Protein AF-A0A367LUK3-F1 (afdb_monomer_lite)

Foldseek 3Di:
DVVLCCCPPPDQKDKDKDQPVPDPDDPVVLVVSLWDFDDWDDDPNTIITMTMDGNVPSDDDDPCLALVNDPHSVCRPVDDD

Radius of gyration: 18.77 Å; chains: 1; bounding box: 44×24×48 Å

Sequence (81 aa):
QLLAGVRNLNASRVAVLVDLEASDWQETDFFALAMQNSERFQREGQTLTLYTYDLYEYKQVPDWLNAKFWANPENFGKYWW

Organism: Pseudomonas aeruginosa (NCBI:txid287)

InterPro domains:
  IPR046199 Protein of unknown function DUF6231 [PF19742] (1-81)

Secondary structure (DSSP, 8-state):
-HHHHHHHHT-SEEEEEEESTTSS--HHHHHHTT-EEEEEEEETTEEEEEEEEEHHHHSPPPTTSSGGGSSSGGGTTT---

pLDDT: mean 87.19, std 7.95, range [58.59, 96.75]

Structure (mmCIF, N/CA/C/O backbone):
data_AF-A0A367LUK3-F1
#
_entry.id   AF-A0A367LUK3-F1
#
loop_
_atom_site.group_PDB
_atom_site.id
_atom_site.type_symbol
_atom_site.label_atom_id
_atom_site.label_alt_id
_atom_site.label_comp_id
_atom_site.label_asym_id
_atom_site.label_entity_id
_atom_site.label_seq_id
_atom_site.pdbx_PDB_ins_code
_atom_site.Cartn_x
_atom_site.Cartn_y
_atom_site.Cartn_z
_atom_site.occupancy
_atom_site.B_iso_or_equiv
_atom_site.auth_seq_id
_atom_site.auth_comp_id
_atom_site.auth_asym_id
_atom_site.auth_atom_id
_atom_site.pdbx_PDB_model_num
ATOM 1 N N . GLN A 1 1 ? -3.246 -11.749 4.477 1.00 63.28 1 GLN A N 1
ATOM 2 C CA . GLN A 1 1 ? -3.122 -12.305 3.104 1.00 63.28 1 GLN A CA 1
ATOM 3 C C . GLN A 1 1 ? -4.198 -11.794 2.142 1.00 63.28 1 GLN A C 1
ATOM 5 O O . GLN A 1 1 ? -3.834 -11.398 1.043 1.00 63.28 1 GLN A O 1
ATOM 10 N N . LEU A 1 2 ? -5.482 -11.741 2.526 1.00 82.19 2 LEU A N 1
ATOM 11 C CA . LEU A 1 2 ? -6.572 -11.310 1.633 1.00 82.19 2 LEU A CA 1
ATOM 12 C C . LEU A 1 2 ? -6.361 -9.914 1.012 1.00 82.19 2 LEU A C 1
ATOM 14 O O . LEU A 1 2 ? -6.438 -9.780 -0.204 1.00 82.19 2 LEU A O 1
ATOM 18 N N . LEU A 1 3 ? -6.026 -8.901 1.822 1.00 77.50 3 LEU A N 1
ATOM 19 C CA . LEU A 1 3 ? -5.849 -7.522 1.342 1.00 77.50 3 LEU A CA 1
ATOM 20 C C . LEU A 1 3 ? -4.719 -7.399 0.302 1.00 77.50 3 LEU A C 1
ATOM 22 O O . LEU A 1 3 ? -4.894 -6.775 -0.740 1.00 77.50 3 LEU A O 1
ATOM 26 N N . ALA A 1 4 ? -3.594 -8.078 0.539 1.00 76.31 4 ALA A N 1
ATOM 27 C CA . ALA A 1 4 ? -2.491 -8.155 -0.418 1.00 76.31 4 ALA A CA 1
ATOM 28 C C . ALA A 1 4 ? -2.897 -8.867 -1.723 1.00 76.31 4 ALA A C 1
ATOM 30 O O . ALA A 1 4 ? -2.477 -8.464 -2.805 1.00 76.31 4 ALA A O 1
ATOM 31 N N . GLY A 1 5 ? -3.730 -9.909 -1.629 1.00 79.00 5 GLY A N 1
ATOM 32 C CA . GLY A 1 5 ? -4.261 -10.625 -2.791 1.00 79.00 5 GLY A CA 1
ATOM 33 C C . GLY A 1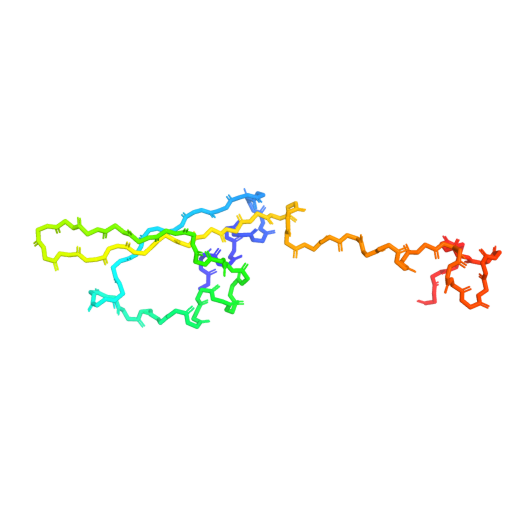 5 ? -5.191 -9.760 -3.642 1.00 79.00 5 GLY A C 1
ATOM 34 O O . GLY A 1 5 ? -5.043 -9.720 -4.862 1.00 79.00 5 GLY A O 1
ATOM 35 N N . VAL A 1 6 ? -6.106 -9.017 -3.011 1.00 77.19 6 VAL A N 1
ATOM 36 C CA . VAL A 1 6 ? -6.992 -8.066 -3.705 1.00 77.19 6 VAL A CA 1
ATOM 37 C C . VAL A 1 6 ? -6.173 -6.975 -4.396 1.00 77.19 6 VAL A C 1
ATOM 39 O O . VAL A 1 6 ? -6.371 -6.745 -5.588 1.00 77.19 6 VAL A O 1
ATOM 42 N N . ARG A 1 7 ? -5.199 -6.387 -3.686 1.00 77.62 7 ARG A N 1
ATOM 43 C CA . ARG A 1 7 ? -4.270 -5.382 -4.227 1.00 77.62 7 ARG A CA 1
ATOM 44 C C . ARG A 1 7 ? -3.523 -5.882 -5.466 1.00 77.62 7 ARG A C 1
ATOM 46 O O . ARG A 1 7 ? -3.421 -5.164 -6.447 1.00 77.62 7 ARG A O 1
ATOM 53 N N . ASN A 1 8 ? -2.975 -7.095 -5.418 1.00 75.19 8 ASN A N 1
ATOM 54 C CA . ASN A 1 8 ? -2.073 -7.573 -6.469 1.00 75.19 8 ASN A CA 1
ATOM 55 C C . ASN A 1 8 ? -2.783 -8.136 -7.700 1.00 75.19 8 ASN A C 1
ATOM 57 O O . ASN A 1 8 ? -2.199 -8.119 -8.779 1.00 75.19 8 ASN A O 1
ATOM 61 N N . LEU A 1 9 ? -3.982 -8.700 -7.540 1.00 78.19 9 LEU A N 1
ATOM 62 C CA . LEU A 1 9 ? -4.600 -9.511 -8.594 1.00 78.19 9 LEU A CA 1
ATOM 63 C C . LEU A 1 9 ? -5.890 -8.919 -9.156 1.00 78.19 9 LEU A C 1
ATOM 65 O O . LEU A 1 9 ? -6.282 -9.302 -10.253 1.00 78.19 9 LEU A O 1
ATOM 69 N N . ASN A 1 10 ? -6.568 -8.030 -8.424 1.00 71.56 10 ASN A N 1
ATOM 70 C CA . ASN A 1 10 ? -7.969 -7.715 -8.720 1.00 71.56 10 ASN A CA 1
ATOM 71 C C . ASN A 1 10 ? -8.307 -6.220 -8.739 1.00 71.56 10 ASN A C 1
ATOM 73 O O . ASN A 1 10 ? -9.425 -5.874 -9.113 1.00 71.56 10 ASN A O 1
ATOM 77 N N . ALA A 1 11 ? -7.393 -5.332 -8.338 1.00 77.31 11 ALA A N 1
ATOM 78 C CA . ALA A 1 11 ? -7.699 -3.911 -8.231 1.00 77.31 11 ALA A CA 1
ATOM 79 C C . ALA A 1 11 ? -6.498 -3.023 -8.575 1.00 77.31 11 ALA A C 1
ATOM 81 O O . ALA A 1 11 ? -5.425 -3.161 -7.996 1.00 77.31 11 ALA A O 1
ATOM 82 N N . SER A 1 12 ? -6.702 -2.057 -9.475 1.00 84.25 12 SER A N 1
ATOM 83 C CA . SER A 1 12 ? -5.739 -0.972 -9.708 1.00 84.25 12 SER A CA 1
ATOM 84 C C . SER A 1 12 ? -5.751 0.065 -8.584 1.00 84.25 12 SER A C 1
ATOM 86 O O . SER A 1 12 ? -4.776 0.788 -8.420 1.00 84.25 12 SER A O 1
ATOM 88 N N . ARG A 1 13 ? -6.842 0.136 -7.808 1.00 90.38 13 ARG A N 1
ATOM 89 C CA . ARG A 1 13 ? -7.023 1.055 -6.681 1.00 90.38 13 ARG A CA 1
ATOM 90 C C . ARG A 1 13 ? -7.674 0.354 -5.500 1.00 90.38 13 ARG A C 1
ATOM 92 O O . ARG A 1 13 ? -8.646 -0.374 -5.682 1.00 90.38 13 ARG A O 1
ATOM 99 N N . VAL A 1 14 ? -7.180 0.605 -4.294 1.00 92.56 14 VAL A N 1
ATOM 100 C CA . VAL A 1 14 ? -7.737 0.068 -3.046 1.00 92.56 14 VAL A CA 1
ATOM 101 C C . VAL A 1 14 ? -7.835 1.190 -2.023 1.00 92.56 14 VAL A C 1
ATOM 103 O O . VAL A 1 14 ? -6.896 1.963 -1.867 1.00 92.56 14 VAL A O 1
ATOM 106 N N . ALA A 1 15 ? -8.955 1.254 -1.309 1.00 94.06 15 ALA A N 1
ATOM 107 C CA . ALA A 1 15 ? -9.155 2.135 -0.168 1.00 94.06 15 ALA A CA 1
ATOM 108 C C . ALA A 1 15 ? -9.552 1.292 1.047 1.00 94.06 15 ALA A C 1
ATOM 110 O O . ALA A 1 15 ? -10.420 0.424 0.943 1.00 94.06 15 ALA A O 1
ATOM 111 N N . VAL A 1 16 ? -8.912 1.539 2.185 1.00 94.81 16 VAL A N 1
ATOM 112 C CA . VAL A 1 16 ? -9.204 0.887 3.461 1.00 94.81 16 VAL A CA 1
ATOM 113 C C . VAL A 1 16 ? -9.424 1.965 4.503 1.00 94.81 16 VAL A C 1
ATOM 115 O O . VAL A 1 16 ? -8.553 2.797 4.731 1.00 94.81 16 VAL A O 1
ATOM 118 N N . LEU A 1 17 ? -10.591 1.937 5.136 1.00 95.81 17 LEU A N 1
ATOM 119 C CA . LEU A 1 17 ? -10.908 2.779 6.279 1.00 95.81 17 LEU A CA 1
ATOM 120 C C . LEU A 1 17 ? -10.802 1.917 7.536 1.00 95.81 17 LEU A C 1
ATOM 122 O O . LEU A 1 17 ? -11.479 0.892 7.628 1.00 95.81 17 LEU A O 1
ATOM 126 N N . VAL A 1 18 ? -9.935 2.300 8.469 1.00 95.44 18 VAL A N 1
ATOM 127 C CA . VAL A 1 18 ? -9.634 1.508 9.666 1.00 95.44 18 VAL A CA 1
ATOM 128 C C . VAL A 1 18 ? -9.622 2.384 10.909 1.00 95.44 18 VAL A C 1
ATOM 130 O O . VAL A 1 18 ? -9.073 3.483 10.905 1.00 95.44 18 VAL A O 1
ATOM 133 N N . ASP A 1 19 ? -10.222 1.882 11.979 1.00 95.50 19 ASP A N 1
ATOM 134 C CA . ASP A 1 19 ? -9.989 2.385 13.327 1.00 95.50 19 ASP A CA 1
ATOM 135 C C . ASP A 1 19 ? -8.771 1.654 13.895 1.00 95.50 19 ASP A C 1
ATOM 137 O O . ASP A 1 19 ? -8.833 0.450 14.143 1.00 95.50 19 ASP A O 1
ATOM 141 N N . LEU A 1 20 ? -7.650 2.361 14.039 1.00 93.94 20 LEU A N 1
ATOM 142 C CA . LEU A 1 20 ? -6.402 1.752 14.500 1.00 93.94 20 LEU A CA 1
ATOM 143 C C . LEU A 1 20 ? -6.451 1.390 15.986 1.00 93.94 20 LEU A C 1
ATOM 145 O O . LEU A 1 20 ? -5.814 0.422 16.382 1.00 93.94 20 LEU A O 1
ATOM 149 N N . GLU A 1 21 ? -7.214 2.123 16.800 1.00 93.00 21 GLU A N 1
ATOM 150 C CA . GLU A 1 21 ? -7.334 1.838 18.236 1.00 93.00 21 GLU A CA 1
ATOM 151 C C . GLU A 1 21 ? -8.217 0.612 18.495 1.00 93.00 21 GLU A C 1
ATOM 153 O O . GLU A 1 21 ? -8.019 -0.104 19.476 1.00 93.00 21 GLU A O 1
ATOM 158 N N . ALA A 1 22 ? -9.167 0.344 17.596 1.00 93.31 22 ALA A N 1
ATOM 159 C CA . ALA A 1 22 ? -10.069 -0.801 17.670 1.00 93.31 22 ALA A CA 1
ATOM 160 C C . ALA A 1 22 ? -9.623 -2.013 16.825 1.00 93.31 22 ALA A C 1
ATOM 162 O O . ALA A 1 22 ? -10.406 -2.951 16.649 1.00 93.31 22 ALA A O 1
ATOM 163 N N . SER A 1 23 ? -8.402 -2.016 16.277 1.00 92.31 23 SER A N 1
ATOM 164 C CA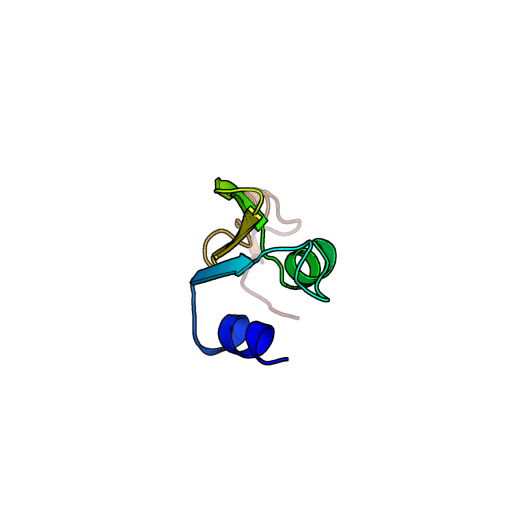 . SER A 1 23 ? -7.892 -3.097 15.423 1.00 92.31 23 SER A CA 1
ATOM 165 C C . SER A 1 23 ? -6.538 -3.629 15.890 1.00 92.31 23 SER A C 1
ATOM 167 O O . SER A 1 23 ? -5.758 -2.909 16.501 1.00 92.31 23 SER A O 1
ATOM 169 N N . ASP A 1 24 ? -6.214 -4.867 15.514 1.00 95.31 24 ASP A N 1
ATOM 170 C CA . ASP A 1 24 ? -4.878 -5.446 15.737 1.00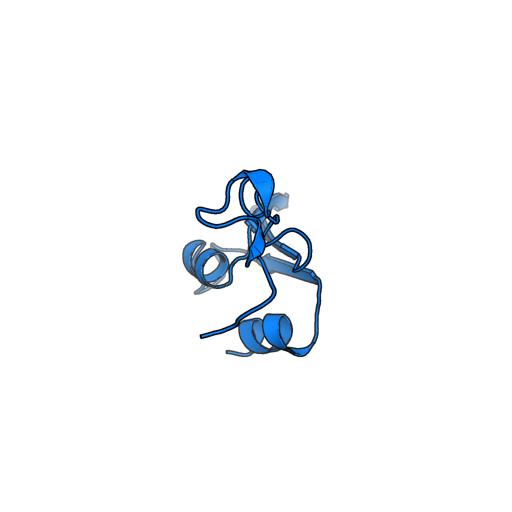 95.31 24 ASP A CA 1
ATOM 171 C C . ASP A 1 24 ? -3.828 -4.970 14.709 1.00 95.31 24 ASP A C 1
ATOM 173 O O . ASP A 1 24 ? -2.686 -5.432 14.723 1.00 95.31 24 ASP A O 1
ATOM 177 N N . TRP A 1 25 ? -4.214 -4.099 13.772 1.00 94.31 25 TRP A N 1
ATOM 178 C CA . TRP A 1 25 ? -3.355 -3.626 12.690 1.00 94.31 25 TRP A CA 1
ATOM 179 C C . TRP A 1 25 ? -2.639 -2.339 13.085 1.00 94.31 25 TRP A C 1
ATOM 181 O O . TRP A 1 25 ? -3.221 -1.434 13.680 1.00 94.31 25 TRP A O 1
ATOM 191 N N . GLN A 1 26 ? -1.379 -2.230 12.685 1.00 94.69 26 GLN A N 1
ATOM 192 C CA . GLN A 1 26 ? -0.559 -1.040 12.876 1.00 94.69 26 GLN A CA 1
ATOM 193 C C . GLN A 1 26 ? -0.438 -0.257 11.565 1.00 94.69 26 GLN A C 1
ATOM 195 O O . GLN A 1 26 ? -0.571 -0.813 10.475 1.00 94.69 26 GLN A O 1
ATOM 200 N N . GLU A 1 27 ? -0.108 1.039 11.640 1.00 93.44 27 GLU A N 1
ATOM 201 C CA . GLU A 1 27 ? 0.129 1.857 10.434 1.00 93.44 27 GLU A CA 1
ATOM 202 C C . GLU A 1 27 ? 1.189 1.223 9.509 1.00 93.44 27 GLU A C 1
ATOM 204 O O . GLU A 1 27 ? 1.082 1.259 8.282 1.00 93.44 27 GLU A O 1
ATOM 209 N N . THR A 1 28 ? 2.198 0.584 10.106 1.00 94.31 28 THR A N 1
ATOM 210 C CA . THR A 1 28 ? 3.286 -0.114 9.413 1.00 94.31 28 THR A CA 1
ATOM 211 C C . THR A 1 28 ? 2.811 -1.284 8.558 1.00 94.31 28 THR A C 1
ATOM 213 O O . THR A 1 28 ? 3.410 -1.528 7.509 1.00 94.31 28 THR A O 1
ATOM 216 N N . ASP A 1 29 ? 1.723 -1.961 8.930 1.00 94.69 29 ASP A N 1
ATOM 217 C CA . ASP A 1 29 ? 1.146 -3.045 8.131 1.00 94.69 29 ASP A CA 1
ATOM 218 C C . ASP A 1 29 ? 0.591 -2.514 6.801 1.00 94.69 29 ASP A C 1
ATOM 220 O O . ASP A 1 29 ? 0.752 -3.140 5.751 1.00 94.69 29 ASP A O 1
ATOM 224 N N . PHE A 1 30 ? 0.005 -1.313 6.810 1.00 94.75 30 PHE A N 1
ATOM 225 C CA . PHE A 1 30 ? -0.481 -0.647 5.599 1.00 94.75 30 PHE A CA 1
ATOM 226 C C . PHE A 1 30 ? 0.671 -0.140 4.724 1.00 94.75 30 PHE A C 1
ATOM 228 O O . PHE A 1 30 ? 0.634 -0.303 3.501 1.00 94.75 30 PHE A O 1
ATOM 235 N N . PHE A 1 31 ? 1.741 0.383 5.329 1.00 91.62 31 PHE A N 1
ATOM 236 C CA . PHE A 1 31 ? 2.945 0.776 4.589 1.00 91.62 31 PHE A CA 1
ATOM 237 C C . PHE A 1 31 ? 3.660 -0.421 3.953 1.00 91.62 31 PHE A C 1
ATOM 239 O O . PHE A 1 31 ? 4.091 -0.336 2.803 1.00 91.62 31 PHE A O 1
ATOM 246 N N . ALA A 1 32 ? 3.723 -1.568 4.637 1.00 91.69 32 ALA A N 1
ATOM 247 C CA . ALA A 1 32 ? 4.240 -2.814 4.064 1.00 91.69 32 ALA A CA 1
ATOM 248 C C . ALA A 1 32 ? 3.415 -3.279 2.849 1.00 91.69 32 ALA A C 1
ATOM 250 O O . ALA A 1 32 ? 3.921 -3.945 1.941 1.00 91.69 32 ALA A O 1
ATOM 251 N N . LEU A 1 33 ? 2.145 -2.874 2.792 1.00 91.25 33 LEU A N 1
ATOM 252 C CA . LEU A 1 33 ? 1.258 -3.081 1.654 1.00 91.25 33 LEU A CA 1
ATOM 253 C C . LEU A 1 33 ? 1.321 -1.962 0.608 1.00 91.25 33 LEU A C 1
ATOM 255 O O . LEU A 1 33 ? 0.507 -1.978 -0.317 1.00 91.25 33 LEU A O 1
ATOM 259 N N . ALA A 1 34 ? 2.311 -1.069 0.686 1.00 90.44 34 ALA A N 1
ATOM 260 C CA . ALA A 1 34 ? 2.483 0.074 -0.205 1.00 90.44 34 ALA A CA 1
ATOM 261 C C . ALA A 1 34 ? 1.303 1.063 -0.198 1.00 90.44 34 ALA A C 1
ATOM 263 O O . ALA A 1 34 ? 1.152 1.848 -1.134 1.00 90.44 34 A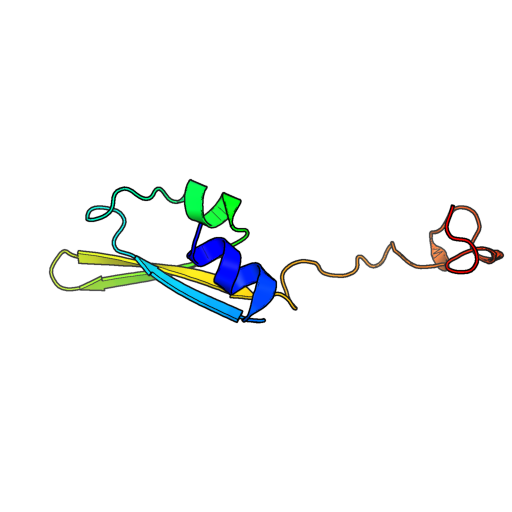LA A O 1
ATOM 264 N N . MET A 1 35 ? 0.465 1.028 0.839 1.00 92.75 35 MET A N 1
ATOM 265 C CA . MET A 1 35 ? -0.630 1.977 0.989 1.00 92.75 35 MET A CA 1
ATOM 266 C C . MET A 1 35 ? -0.114 3.272 1.620 1.00 92.75 35 MET A C 1
ATOM 268 O O . MET A 1 35 ? 0.823 3.258 2.416 1.00 92.75 35 MET A O 1
ATOM 272 N N . GLN A 1 36 ? -0.737 4.390 1.277 1.00 91.88 36 GLN A N 1
ATOM 273 C CA . GLN A 1 36 ? -0.441 5.710 1.820 1.00 91.88 36 GLN A CA 1
ATOM 274 C C . GLN A 1 36 ? -1.560 6.132 2.768 1.00 91.88 36 GLN A C 1
ATOM 276 O O . GLN A 1 36 ? -2.726 5.847 2.504 1.00 91.88 36 GLN A O 1
ATOM 281 N N . ASN A 1 37 ? -1.216 6.816 3.861 1.00 90.75 37 ASN A N 1
ATOM 282 C CA . ASN A 1 37 ? -2.209 7.470 4.711 1.00 90.75 37 ASN A CA 1
ATOM 283 C C . ASN A 1 37 ? -2.737 8.702 3.965 1.00 90.75 37 ASN A C 1
ATOM 285 O O . ASN A 1 37 ? -1.960 9.598 3.641 1.00 90.75 37 ASN A O 1
ATOM 289 N N . SER A 1 38 ? -4.028 8.704 3.648 1.00 87.00 38 SER A N 1
ATOM 290 C CA . SER A 1 38 ? -4.652 9.752 2.844 1.00 87.00 38 SER A CA 1
ATOM 291 C C . SER A 1 38 ? -5.421 10.758 3.687 1.00 87.00 38 SER A C 1
ATOM 293 O O . SER A 1 38 ? -5.321 11.946 3.417 1.00 87.00 38 SER A O 1
ATOM 295 N N . GLU A 1 39 ? -6.174 10.306 4.692 1.00 93.50 39 GLU A N 1
ATOM 296 C CA . GLU A 1 39 ? -7.042 11.167 5.506 1.00 93.50 39 GLU A CA 1
ATOM 297 C C . GLU A 1 39 ? -7.313 10.556 6.887 1.00 93.50 39 GLU A C 1
ATOM 299 O O . GLU A 1 39 ? -7.261 9.335 7.066 1.00 93.50 39 GLU A O 1
ATOM 304 N N . ARG A 1 40 ? -7.682 11.402 7.858 1.00 94.12 40 ARG A N 1
ATOM 305 C CA . ARG A 1 40 ? -8.185 10.971 9.172 1.00 94.12 40 ARG A CA 1
ATOM 306 C C . ARG A 1 40 ? -9.520 11.636 9.485 1.00 94.12 40 ARG A C 1
ATOM 308 O O . ARG A 1 40 ? -9.652 12.853 9.422 1.00 94.12 40 ARG A O 1
ATOM 315 N N . PHE A 1 41 ? -10.491 10.828 9.887 1.00 94.81 41 PHE A N 1
ATOM 316 C CA . PHE A 1 41 ? -11.841 11.255 10.229 1.00 94.81 41 PHE A CA 1
ATOM 317 C C . PHE A 1 41 ? -12.086 11.030 11.713 1.00 94.81 41 PHE A C 1
ATOM 319 O O . PHE A 1 41 ? -11.797 9.955 12.232 1.00 94.81 41 PHE A O 1
ATOM 326 N N . GLN A 1 42 ? -12.657 12.023 12.389 1.00 94.50 42 GLN A N 1
ATOM 327 C CA . GLN A 1 42 ? -13.041 11.908 13.792 1.00 94.50 42 GLN A CA 1
ATOM 328 C C . GLN A 1 42 ? -14.550 12.016 13.932 1.00 94.50 42 GLN A C 1
ATOM 330 O O . GLN A 1 42 ? -15.166 12.953 13.420 1.00 94.50 42 GLN A O 1
ATOM 335 N N . ARG A 1 43 ? -15.149 11.060 14.640 1.00 87.69 43 ARG A N 1
ATOM 336 C CA . ARG A 1 43 ? -16.581 11.063 14.92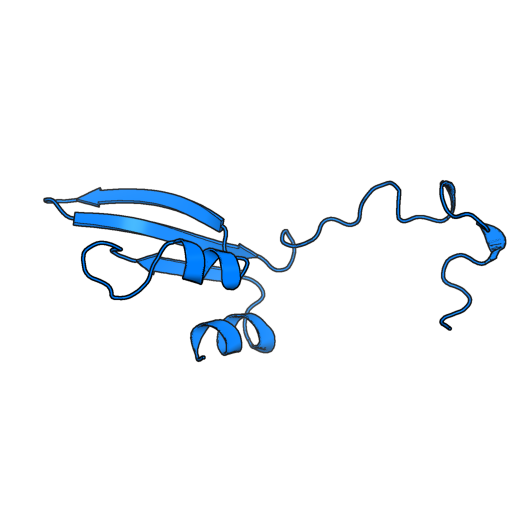7 1.00 87.69 43 ARG A CA 1
ATOM 337 C C . ARG A 1 43 ? -16.856 10.410 16.270 1.00 87.69 43 ARG A C 1
ATOM 339 O O . ARG A 1 43 ? -16.513 9.258 16.466 1.00 87.69 43 ARG A O 1
ATOM 346 N N . GLU A 1 44 ? -17.535 11.134 17.160 1.00 88.31 44 GLU A N 1
ATOM 347 C CA . GLU A 1 44 ? -18.093 10.574 18.408 1.00 88.31 44 GLU A CA 1
ATOM 348 C C . GLU A 1 44 ? -17.057 9.800 19.260 1.00 88.31 44 GLU A C 1
ATOM 350 O O . GLU A 1 44 ? -17.376 8.799 19.888 1.00 88.31 44 GLU A O 1
ATOM 355 N N . GLY A 1 45 ? -15.802 10.269 19.281 1.00 88.00 45 GLY A N 1
ATOM 356 C CA . GLY A 1 45 ? -14.694 9.630 20.008 1.00 88.00 45 GLY A CA 1
ATOM 357 C C . GLY A 1 45 ? -13.943 8.548 19.225 1.00 88.00 45 GLY A C 1
ATOM 358 O O . GLY A 1 45 ? -12.906 8.092 19.687 1.00 88.00 45 GLY A O 1
ATOM 359 N N . GLN A 1 46 ? -14.413 8.185 18.033 1.00 93.00 46 GLN A N 1
ATOM 360 C CA . GLN A 1 46 ? -13.727 7.282 17.117 1.00 93.00 46 GLN A CA 1
ATOM 361 C C . GLN A 1 46 ? -12.827 8.053 16.145 1.00 93.00 46 GLN A C 1
ATOM 363 O O . GLN A 1 46 ? -13.234 9.090 15.610 1.00 93.00 46 GLN A O 1
ATOM 368 N N . THR A 1 47 ? -11.637 7.513 15.862 1.00 95.19 47 THR A N 1
ATOM 369 C CA . THR A 1 47 ? -10.750 8.009 14.801 1.00 95.19 47 THR A CA 1
ATOM 370 C C . THR A 1 47 ? -10.586 6.950 13.714 1.00 95.19 47 THR A C 1
ATOM 372 O O . THR A 1 47 ? -10.025 5.887 13.949 1.00 95.19 47 THR A O 1
ATOM 375 N N . LEU A 1 48 ? -11.041 7.254 12.499 1.00 95.75 48 LEU A N 1
ATOM 376 C CA . LEU A 1 48 ? -10.864 6.407 11.322 1.00 95.75 48 LEU A CA 1
ATOM 377 C C . LEU A 1 48 ? -9.748 6.964 10.444 1.00 95.75 48 LEU A C 1
ATOM 379 O O . LEU A 1 48 ? -9.790 8.126 10.045 1.00 95.75 48 LEU A O 1
ATOM 383 N N . THR A 1 49 ? -8.775 6.130 10.100 1.00 96.31 49 THR A N 1
ATOM 384 C CA . THR A 1 49 ? -7.705 6.464 9.158 1.00 96.31 49 THR A CA 1
ATOM 385 C C . THR A 1 49 ? -7.988 5.814 7.811 1.00 96.31 49 THR A C 1
ATOM 387 O O . THR A 1 49 ? -8.288 4.622 7.731 1.00 96.31 49 THR A O 1
ATOM 390 N N . LEU A 1 50 ? -7.906 6.606 6.745 1.00 96.75 50 LEU A N 1
ATOM 391 C CA . LEU A 1 50 ? -8.025 6.143 5.372 1.00 96.75 50 LEU A CA 1
ATOM 392 C C . LEU A 1 50 ? -6.639 5.860 4.802 1.00 96.75 50 LEU A C 1
ATOM 394 O O . LEU A 1 50 ? -5.815 6.764 4.673 1.00 96.75 50 LEU A O 1
ATOM 398 N N . TYR A 1 51 ? -6.432 4.617 4.388 1.00 96.06 51 TYR A N 1
ATOM 399 C CA . TYR A 1 51 ? -5.282 4.197 3.605 1.00 96.06 51 TYR A CA 1
ATOM 400 C C . TYR A 1 51 ? -5.691 3.921 2.168 1.00 96.06 51 TYR A C 1
ATOM 402 O O . TYR A 1 51 ? -6.663 3.203 1.922 1.00 96.06 51 TYR A O 1
ATOM 410 N N . THR A 1 52 ? -4.933 4.444 1.211 1.00 94.50 52 THR A N 1
ATOM 411 C CA . THR A 1 52 ? -5.179 4.195 -0.211 1.00 94.50 52 THR A CA 1
ATOM 412 C C . THR A 1 52 ? -3.961 3.612 -0.907 1.00 94.50 52 THR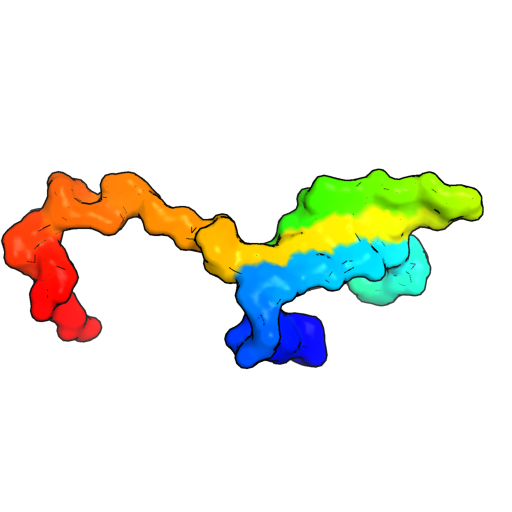 A C 1
ATOM 414 O O . THR A 1 52 ? -2.818 3.807 -0.504 1.00 94.50 52 THR A O 1
ATOM 417 N N . TYR A 1 53 ? -4.220 2.846 -1.956 1.00 91.81 53 TYR A N 1
ATOM 418 C CA . TYR A 1 53 ? -3.229 2.337 -2.887 1.00 91.81 53 TYR A CA 1
ATOM 419 C C . TYR A 1 53 ? -3.733 2.597 -4.301 1.00 91.81 53 TYR A C 1
ATOM 421 O O . TYR A 1 53 ? -4.869 2.235 -4.608 1.00 91.81 53 TYR A O 1
ATOM 429 N N . ASP A 1 54 ? -2.892 3.176 -5.153 1.00 90.19 54 ASP A N 1
ATOM 430 C CA . ASP A 1 54 ? -3.128 3.305 -6.590 1.00 90.19 54 ASP A CA 1
ATOM 431 C C . ASP A 1 54 ? -1.904 2.773 -7.343 1.00 90.19 54 ASP A C 1
ATOM 433 O O . ASP A 1 54 ? -0.790 3.276 -7.192 1.00 90.19 54 ASP A O 1
ATOM 437 N N . LEU A 1 55 ? -2.113 1.745 -8.162 1.00 85.69 55 LEU A N 1
ATOM 438 C CA . LEU A 1 55 ? -1.080 1.124 -8.981 1.00 85.69 55 LEU A CA 1
ATOM 439 C C . LEU A 1 55 ? -0.448 2.117 -9.971 1.00 85.69 55 LEU A C 1
ATOM 441 O O . LEU A 1 55 ? 0.744 2.004 -10.254 1.00 85.69 55 LEU A O 1
ATOM 445 N N . TYR A 1 56 ? -1.216 3.084 -10.483 1.00 82.12 56 TYR A N 1
ATOM 446 C CA . TYR A 1 56 ? -0.723 4.078 -11.441 1.00 82.12 56 TYR A CA 1
ATOM 447 C C . TYR A 1 56 ? 0.208 5.104 -10.792 1.00 82.12 56 TYR A C 1
ATOM 449 O O . TYR A 1 56 ? 1.157 5.561 -11.425 1.00 82.12 56 TYR A O 1
ATOM 457 N N . GLU A 1 57 ? -0.037 5.448 -9.531 1.00 79.81 57 GLU A N 1
ATOM 458 C CA . GLU A 1 57 ? 0.747 6.449 -8.799 1.00 79.81 57 GLU A CA 1
ATOM 459 C C . GLU A 1 57 ? 1.867 5.818 -7.963 1.00 79.81 57 GLU A C 1
ATOM 461 O O . GLU A 1 57 ? 2.791 6.510 -7.537 1.00 79.81 57 GLU A O 1
ATOM 466 N N . TYR A 1 58 ? 1.830 4.495 -7.775 1.00 78.31 58 TYR A N 1
ATOM 467 C CA . TYR A 1 58 ? 2.765 3.768 -6.921 1.00 78.31 58 TYR A CA 1
ATOM 468 C C . TYR A 1 58 ? 4.236 3.920 -7.339 1.00 78.31 58 TYR A C 1
ATOM 470 O O . TYR A 1 58 ? 5.113 4.050 -6.484 1.00 78.31 58 TYR A O 1
ATOM 478 N N . LYS A 1 59 ? 4.529 3.899 -8.645 1.00 77.94 59 LYS A N 1
ATOM 479 C CA . LYS A 1 59 ? 5.891 4.083 -9.158 1.00 77.94 59 LYS A CA 1
ATOM 480 C C . LYS A 1 59 ? 5.883 4.953 -10.405 1.00 77.94 59 LYS A C 1
ATOM 482 O O . LYS A 1 59 ? 5.670 4.473 -11.515 1.00 77.94 59 LYS A O 1
ATOM 487 N N . GLN A 1 60 ? 6.190 6.228 -10.208 1.00 76.94 60 GLN A N 1
ATOM 488 C CA . GLN A 1 60 ? 6.515 7.140 -11.298 1.00 76.94 60 GLN A CA 1
ATOM 489 C C . GLN A 1 60 ? 7.761 6.626 -12.032 1.00 76.94 60 GLN A C 1
ATOM 491 O O . GLN A 1 60 ? 8.738 6.211 -11.400 1.00 76.94 60 GLN A O 1
ATOM 496 N N . VAL A 1 61 ? 7.729 6.648 -13.365 1.00 80.94 61 VAL A N 1
ATOM 497 C CA . VAL A 1 61 ? 8.933 6.428 -14.171 1.00 80.94 61 VAL A CA 1
ATOM 498 C C . VAL A 1 61 ? 9.824 7.653 -13.967 1.00 80.94 61 VAL A C 1
ATOM 500 O O . VAL A 1 61 ? 9.401 8.753 -14.312 1.00 80.94 61 VAL A O 1
ATOM 503 N N . PRO A 1 62 ? 11.024 7.508 -13.385 1.00 84.06 62 PRO A N 1
ATOM 504 C CA . PRO A 1 62 ? 11.874 8.661 -13.155 1.00 84.06 62 PRO A CA 1
ATOM 505 C C . PRO A 1 62 ? 12.393 9.237 -14.475 1.00 84.06 62 PRO A C 1
ATOM 507 O O . PRO A 1 62 ? 12.722 8.487 -15.393 1.00 84.06 62 PRO A O 1
ATOM 510 N N . ASP A 1 63 ? 12.590 10.556 -14.527 1.00 83.50 63 ASP A N 1
ATOM 511 C CA . ASP A 1 63 ? 13.103 11.268 -15.711 1.00 83.50 63 ASP A CA 1
ATOM 512 C C . ASP A 1 63 ? 14.501 10.820 -16.157 1.00 83.50 63 ASP A C 1
ATOM 514 O O . ASP A 1 63 ? 14.916 11.084 -17.284 1.00 83.50 63 ASP A O 1
ATOM 518 N N . TRP A 1 64 ? 15.253 10.150 -15.285 1.00 82.94 64 TRP A N 1
ATOM 519 C CA . TRP A 1 64 ? 16.558 9.586 -15.618 1.00 82.94 64 TRP A CA 1
ATOM 520 C C . TRP A 1 64 ? 16.467 8.185 -16.238 1.00 82.94 64 TRP A C 1
ATOM 522 O O . TRP A 1 64 ? 17.437 7.719 -16.832 1.00 82.94 64 TRP A O 1
ATOM 532 N N . LEU A 1 65 ? 15.316 7.508 -16.152 1.00 83.50 65 LEU A N 1
ATOM 533 C CA . LEU A 1 65 ? 15.101 6.187 -16.745 1.00 83.50 65 LEU A CA 1
ATOM 534 C C . LEU A 1 65 ? 14.691 6.316 -18.218 1.00 83.50 65 LEU A C 1
ATOM 536 O O . LEU A 1 65 ? 13.610 5.908 -18.637 1.00 83.50 65 LEU A O 1
ATOM 540 N N . ASN A 1 66 ? 15.569 6.909 -19.019 1.00 85.75 66 ASN A N 1
ATOM 541 C CA . ASN A 1 66 ? 15.443 6.967 -20.470 1.00 85.75 66 ASN A CA 1
ATOM 542 C C . ASN A 1 66 ? 16.824 6.903 -21.132 1.00 85.75 66 ASN A C 1
ATOM 544 O O . ASN A 1 66 ? 17.862 7.008 -20.476 1.00 85.75 66 ASN A O 1
ATOM 548 N N . ALA A 1 67 ? 16.832 6.764 -22.459 1.00 87.56 67 ALA A N 1
ATOM 549 C CA . ALA A 1 67 ? 18.062 6.634 -23.233 1.00 87.56 67 ALA A CA 1
ATOM 550 C C . ALA A 1 67 ? 19.044 7.807 -23.041 1.00 87.56 67 ALA A C 1
ATOM 552 O O . ALA A 1 67 ? 20.247 7.595 -23.126 1.00 87.56 67 ALA A O 1
ATOM 553 N N . LYS A 1 68 ? 18.568 9.028 -22.748 1.00 86.81 68 LYS A N 1
ATOM 554 C CA . LYS A 1 68 ? 19.408 10.237 -22.650 1.00 86.81 68 LYS A CA 1
ATOM 555 C C . LYS A 1 68 ? 20.433 10.164 -21.515 1.00 86.81 68 LYS A C 1
ATOM 557 O O . LYS A 1 68 ? 21.509 10.738 -21.645 1.00 86.81 68 LYS A O 1
ATOM 562 N N . PHE A 1 69 ? 20.093 9.488 -20.419 1.00 84.31 69 PHE A N 1
ATOM 563 C CA . PHE A 1 69 ? 20.945 9.364 -19.229 1.00 84.31 69 PHE A CA 1
ATOM 564 C C . PHE A 1 69 ? 21.503 7.949 -19.038 1.00 84.31 69 PHE A C 1
ATOM 566 O O . PHE A 1 69 ? 22.155 7.664 -18.035 1.00 84.31 69 PHE A O 1
ATOM 573 N N . TRP A 1 70 ? 21.255 7.053 -19.992 1.00 82.62 70 TRP A N 1
ATOM 574 C CA . TRP A 1 70 ? 21.750 5.686 -19.943 1.00 82.62 70 TRP A CA 1
ATOM 575 C C . TRP A 1 70 ? 23.220 5.627 -20.372 1.00 82.62 70 TRP A C 1
ATOM 577 O O . TRP A 1 70 ? 23.620 6.310 -21.310 1.00 82.62 70 TRP A O 1
ATOM 587 N N . ALA A 1 71 ? 24.029 4.782 -19.728 1.00 85.81 71 ALA A N 1
ATOM 588 C CA . ALA A 1 71 ? 25.469 4.682 -20.005 1.00 85.81 71 ALA A CA 1
ATOM 589 C C . ALA A 1 71 ? 25.806 4.248 -21.451 1.00 85.81 71 ALA A C 1
ATOM 591 O O . ALA A 1 71 ? 26.921 4.467 -21.916 1.00 85.81 71 ALA A O 1
ATOM 592 N N . ASN A 1 72 ? 24.847 3.644 -22.161 1.00 88.00 72 ASN A N 1
ATOM 593 C CA . ASN A 1 72 ? 24.931 3.308 -23.583 1.00 88.00 72 ASN A CA 1
ATOM 594 C C . ASN A 1 72 ? 23.574 3.597 -24.275 1.00 88.00 72 ASN A C 1
ATOM 596 O O . ASN A 1 72 ? 22.735 2.696 -24.402 1.00 88.00 72 ASN A O 1
ATOM 600 N N . PRO A 1 73 ? 23.295 4.861 -24.640 1.00 89.00 73 PRO A N 1
ATOM 601 C CA . PRO A 1 73 ? 21.994 5.289 -25.155 1.00 89.00 73 PRO A CA 1
ATOM 602 C C . PRO A 1 73 ? 21.511 4.474 -26.359 1.00 89.00 73 PRO A C 1
ATOM 604 O O . PRO A 1 73 ? 20.318 4.195 -26.482 1.00 89.00 73 PRO A O 1
ATOM 607 N N . GLU A 1 74 ? 22.430 4.054 -27.233 1.00 89.75 74 GLU A N 1
ATOM 608 C CA . GLU A 1 74 ? 22.127 3.292 -28.440 1.00 89.75 74 GLU A CA 1
ATOM 609 C C . GLU A 1 74 ? 21.615 1.875 -28.161 1.00 89.75 74 GLU A C 1
ATOM 611 O O . GLU A 1 74 ? 20.932 1.312 -29.018 1.00 89.75 74 GLU A O 1
ATOM 616 N N . ASN A 1 75 ? 21.885 1.315 -26.981 1.00 88.56 75 ASN A N 1
ATOM 617 C CA . ASN A 1 75 ? 21.422 -0.009 -26.565 1.00 88.56 75 ASN A CA 1
ATOM 618 C C . ASN A 1 75 ? 20.226 0.029 -25.595 1.00 88.56 75 ASN A C 1
ATOM 620 O O . ASN A 1 75 ? 19.742 -1.030 -25.188 1.00 88.56 75 ASN A O 1
ATOM 624 N N . PHE A 1 76 ? 19.712 1.214 -25.244 1.00 87.50 76 PHE A N 1
ATOM 625 C CA . PHE A 1 76 ? 18.576 1.357 -24.328 1.00 87.50 76 PHE A CA 1
ATOM 626 C C . PHE A 1 76 ? 17.330 0.613 -24.847 1.00 87.50 76 PHE A C 1
ATOM 628 O O . PHE A 1 76 ? 16.857 0.867 -25.953 1.00 87.50 76 PHE A O 1
ATOM 635 N N . GLY A 1 77 ? 16.808 -0.327 -24.052 1.00 84.69 77 GLY A N 1
ATOM 636 C CA . GLY A 1 77 ? 15.608 -1.113 -24.373 1.00 84.69 77 GLY A CA 1
ATOM 637 C C . GLY A 1 77 ? 15.769 -2.177 -25.470 1.00 84.69 77 GLY A C 1
ATOM 638 O O . GLY A 1 77 ? 14.789 -2.843 -25.799 1.00 84.69 77 GLY A O 1
ATOM 639 N N . LYS A 1 78 ? 16.972 -2.357 -26.040 1.00 88.38 78 LYS A N 1
ATOM 640 C CA . LYS A 1 78 ? 17.220 -3.324 -27.130 1.00 88.38 78 LYS A CA 1
ATOM 641 C C . LYS A 1 78 ? 17.587 -4.716 -26.639 1.00 88.38 78 LYS A C 1
ATOM 643 O O . LYS A 1 78 ? 17.199 -5.703 -27.255 1.00 88.38 78 LYS A O 1
ATOM 648 N N . TYR A 1 79 ? 18.337 -4.785 -25.547 1.00 82.88 79 TYR A N 1
ATOM 649 C CA . TYR A 1 79 ? 18.808 -6.036 -24.976 1.00 82.88 79 TYR A CA 1
ATOM 650 C C . TYR A 1 79 ? 18.336 -6.133 -23.534 1.00 82.88 79 TYR A C 1
ATOM 652 O O . TYR A 1 79 ? 18.452 -5.181 -22.764 1.00 82.88 79 TYR A O 1
ATOM 660 N N . TRP A 1 80 ? 17.807 -7.299 -23.199 1.00 66.50 80 TRP A N 1
ATOM 661 C CA . TRP A 1 80 ? 17.484 -7.710 -21.845 1.00 66.50 80 TRP A CA 1
ATOM 662 C C . TRP A 1 80 ? 18.479 -8.833 -21.566 1.00 66.50 80 TRP A C 1
ATOM 664 O O . TRP A 1 80 ? 18.496 -9.812 -22.314 1.00 66.50 80 TRP A O 1
ATOM 674 N N . TRP A 1 81 ? 19.390 -8.628 -20.619 1.00 58.59 81 TRP A N 1
ATOM 675 C CA . TRP A 1 81 ? 20.252 -9.708 -20.142 1.00 58.59 81 TRP A CA 1
ATOM 676 C C . TRP A 1 81 ? 19.472 -10.625 -19.203 1.00 58.59 81 TRP A C 1
ATOM 678 O O . TRP A 1 81 ? 18.580 -10.115 -18.484 1.00 58.59 81 TRP A O 1
#